Protein AF-A0A1S8KJU6-F1 (afdb_monomer_lite)

Organism: Enterococcus faecium (NCBI:txid1352)

Secondary structure (DSSP, 8-state):
-PPPSS-STTS-HHHHHHHHHHHHTS-BGGGTTB-HHHHHHTTS-HHHHHTT-

pLDDT: mean 90.32, std 8.49, range [61.34, 98.44]

Foldseek 3Di:
DDDDPDDCPPPDPVVVVVVVVVQQCFFDVVVVRDGVVVVVVVPADPVNVVVVD

Radius of gyration: 14.91 Å; chains: 1; bounding box: 31×28×28 Å

Structure (mmCIF, N/CA/C/O backbone):
data_AF-A0A1S8KJU6-F1
#
_entry.id   AF-A0A1S8KJU6-F1
#
loop_
_atom_site.group_PDB
_atom_site.id
_atom_site.type_symbol
_atom_site.label_atom_id
_atom_site.label_alt_id
_atom_site.label_comp_id
_atom_site.label_asym_id
_atom_site.label_entity_id
_atom_site.label_seq_id
_atom_site.pdbx_PDB_ins_code
_atom_site.Cartn_x
_atom_site.Cartn_y
_atom_site.Cartn_z
_atom_site.occupancy
_a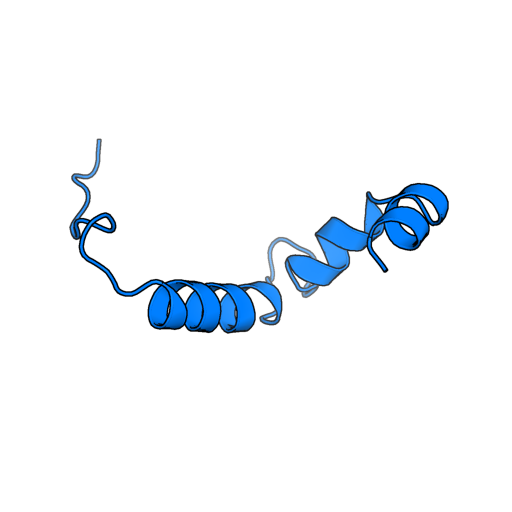tom_site.B_iso_or_equiv
_atom_site.auth_seq_id
_atom_site.auth_comp_id
_atom_site.auth_asym_id
_atom_site.auth_atom_id
_atom_site.pdbx_PDB_model_num
ATOM 1 N N . GLY A 1 1 ? -19.897 -14.544 3.634 1.00 71.81 1 GLY A N 1
ATOM 2 C CA . GLY A 1 1 ? -18.787 -13.571 3.571 1.00 71.81 1 GLY A CA 1
ATOM 3 C C . GLY A 1 1 ? -18.795 -12.737 4.833 1.00 71.81 1 GLY A C 1
ATOM 4 O O . GLY A 1 1 ? -19.870 -12.548 5.388 1.00 71.81 1 GLY A O 1
ATOM 5 N N . LEU A 1 2 ? -17.632 -12.287 5.309 1.00 79.69 2 LEU A N 1
ATOM 6 C CA . LEU A 1 2 ? -17.559 -11.406 6.479 1.00 79.69 2 LEU A CA 1
ATOM 7 C C . LEU A 1 2 ? -18.169 -10.044 6.117 1.00 79.69 2 LEU A C 1
ATOM 9 O O . LEU A 1 2 ? -17.781 -9.450 5.111 1.00 79.69 2 LEU A O 1
ATOM 13 N N . LEU A 1 3 ? -19.142 -9.577 6.899 1.00 81.94 3 LEU A N 1
ATOM 14 C CA . LEU A 1 3 ? -19.765 -8.272 6.679 1.00 81.94 3 LEU A CA 1
ATOM 15 C C . LEU A 1 3 ? -18.736 -7.159 6.921 1.00 81.94 3 LEU A C 1
ATOM 17 O O . LEU A 1 3 ? -17.951 -7.230 7.869 1.00 81.94 3 LEU A O 1
ATOM 21 N N . LYS A 1 4 ? -18.737 -6.132 6.059 1.00 81.19 4 LYS A N 1
ATOM 22 C CA . LYS A 1 4 ? -17.905 -4.936 6.250 1.00 81.19 4 LYS A CA 1
ATOM 23 C C . LYS A 1 4 ? -18.324 -4.281 7.566 1.00 81.19 4 LYS A C 1
ATOM 25 O O . LYS A 1 4 ? -19.466 -3.859 7.702 1.00 81.19 4 LYS A O 1
ATOM 30 N N . SER A 1 5 ? -17.404 -4.205 8.524 1.00 82.94 5 SER A N 1
ATOM 31 C CA . SER A 1 5 ? -17.676 -3.612 9.839 1.00 82.94 5 SER A CA 1
ATOM 32 C C . SER A 1 5 ? -17.811 -2.088 9.797 1.00 82.94 5 SER A C 1
ATOM 34 O O . SER A 1 5 ? -18.236 -1.492 10.779 1.00 82.94 5 SER A O 1
ATOM 36 N N . MET A 1 6 ? -17.399 -1.457 8.695 1.00 84.31 6 MET A N 1
ATOM 37 C CA . MET A 1 6 ? -17.361 -0.010 8.529 1.00 84.31 6 MET A CA 1
ATOM 38 C C . MET A 1 6 ? -17.720 0.370 7.090 1.00 84.31 6 MET A C 1
ATOM 40 O O . MET A 1 6 ? -17.280 -0.288 6.140 1.00 84.31 6 MET A O 1
ATOM 44 N N . ASP A 1 7 ? -18.502 1.441 6.951 1.00 83.81 7 ASP A N 1
ATOM 45 C CA . ASP A 1 7 ? -18.738 2.118 5.679 1.00 83.81 7 ASP A CA 1
ATOM 46 C C . ASP A 1 7 ? -17.641 3.165 5.444 1.00 83.81 7 ASP A C 1
ATOM 48 O O . ASP A 1 7 ? -17.397 4.018 6.293 1.00 83.81 7 ASP A O 1
ATOM 52 N N . PHE A 1 8 ? -16.953 3.073 4.307 1.00 80.69 8 PHE A N 1
ATOM 53 C CA . PHE A 1 8 ? -15.856 3.979 3.955 1.00 80.69 8 PHE A CA 1
ATOM 54 C C . PHE A 1 8 ? -16.328 5.193 3.148 1.00 80.69 8 PHE A C 1
ATOM 56 O O . PHE A 1 8 ? -15.554 6.127 2.979 1.00 80.69 8 PHE A O 1
ATOM 63 N N . ASN A 1 9 ? -17.574 5.199 2.658 1.00 85.06 9 ASN A N 1
ATOM 64 C CA . ASN A 1 9 ? -18.076 6.275 1.796 1.00 85.06 9 ASN A CA 1
ATOM 65 C C . ASN A 1 9 ? -18.260 7.609 2.536 1.00 85.06 9 ASN A C 1
ATOM 67 O O . ASN A 1 9 ? -18.277 8.660 1.907 1.00 85.06 9 ASN A O 1
ATOM 71 N N . SER A 1 10 ? -18.404 7.572 3.861 1.00 87.69 10 SER A N 1
ATOM 7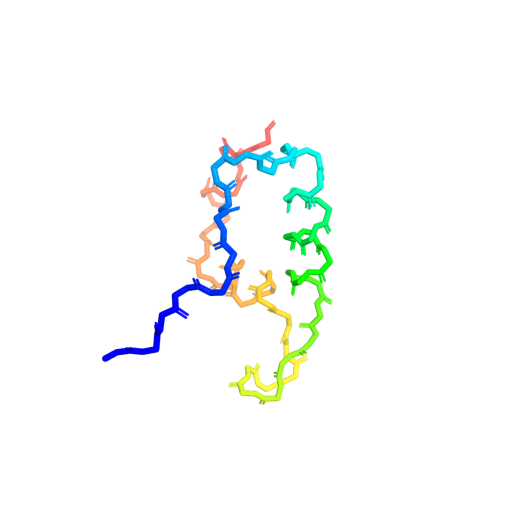2 C CA . SER A 1 10 ? -18.553 8.753 4.719 1.00 87.69 10 SER A CA 1
ATOM 73 C C . SER A 1 10 ? -17.248 9.195 5.385 1.00 87.69 10 SER A C 1
ATOM 75 O O . SER A 1 10 ? -17.247 10.142 6.171 1.00 87.69 10 SER A O 1
ATOM 77 N N . VAL A 1 11 ? -16.144 8.494 5.118 1.00 88.75 11 VAL A N 1
ATOM 78 C CA . VAL A 1 11 ? -14.853 8.779 5.741 1.00 88.75 11 VAL A CA 1
ATOM 79 C C . VAL A 1 11 ? -14.162 9.905 4.988 1.00 88.75 11 VAL A C 1
ATOM 81 O O . VAL A 1 11 ? -14.128 9.919 3.761 1.00 88.75 11 VAL A O 1
ATOM 84 N N . ASP A 1 12 ? -13.587 10.830 5.749 1.00 94.25 12 ASP A N 1
ATOM 85 C CA . ASP A 1 12 ? -12.833 11.954 5.214 1.00 94.25 12 ASP A CA 1
ATOM 86 C C . ASP A 1 12 ? -11.644 11.498 4.349 1.00 94.25 12 ASP A C 1
ATOM 88 O O . ASP A 1 12 ? -10.896 10.577 4.698 1.00 94.25 12 ASP A O 1
ATOM 92 N N . GLU A 1 13 ? -11.459 12.165 3.213 1.00 92.25 13 GLU A N 1
ATOM 93 C CA . GLU A 1 13 ? -10.443 11.782 2.240 1.00 92.25 13 GLU A CA 1
ATOM 94 C C . GLU A 1 13 ? -9.024 11.945 2.794 1.00 92.25 13 GLU A C 1
ATOM 96 O O . GLU A 1 13 ? -8.178 11.072 2.581 1.00 92.25 13 GLU A O 1
ATOM 101 N N . PHE A 1 14 ? -8.760 12.999 3.568 1.00 95.12 14 PHE A N 1
ATOM 102 C CA . PHE A 1 14 ? -7.447 13.202 4.176 1.00 95.12 14 PHE A CA 1
ATOM 103 C C . PHE A 1 14 ? -7.120 12.074 5.158 1.00 95.12 14 PHE A C 1
ATOM 105 O O . PHE A 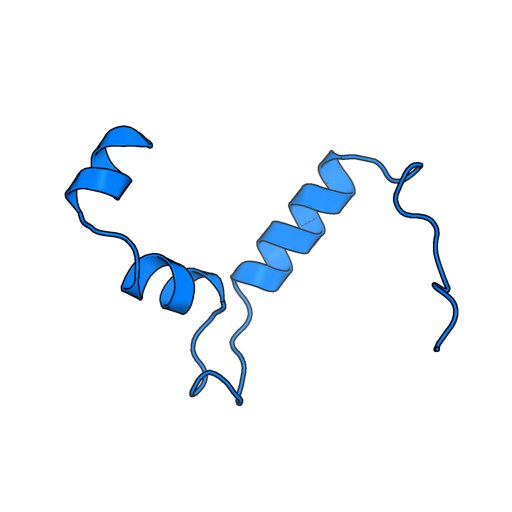1 14 ? -5.996 11.558 5.184 1.00 95.12 14 PHE A O 1
ATOM 112 N N . PHE A 1 15 ? -8.114 11.605 5.911 1.00 94.19 15 PHE A N 1
ATOM 113 C CA . PHE A 1 15 ? -7.946 10.421 6.743 1.00 94.19 15 PHE A CA 1
ATOM 114 C C . PHE A 1 15 ? -7.598 9.177 5.909 1.00 94.19 15 PHE A C 1
ATOM 116 O O . PHE A 1 15 ? -6.635 8.478 6.243 1.00 94.19 15 PHE A O 1
ATOM 123 N N . ILE A 1 16 ? -8.308 8.917 4.806 1.00 92.56 16 ILE A N 1
ATOM 124 C CA . ILE A 1 16 ? -8.022 7.781 3.910 1.00 92.56 16 ILE A CA 1
ATOM 125 C C . ILE A 1 16 ? -6.592 7.869 3.363 1.00 92.56 16 ILE A C 1
ATOM 127 O O . ILE A 1 16 ? -5.846 6.887 3.437 1.00 92.56 16 ILE A O 1
ATOM 131 N N . GLN A 1 17 ? -6.179 9.042 2.882 1.00 94.81 17 GLN A N 1
ATOM 132 C CA . GLN A 1 17 ? -4.828 9.283 2.372 1.00 94.81 17 GLN A CA 1
ATOM 133 C C . GLN A 1 17 ? -3.765 9.060 3.457 1.00 94.81 17 GLN A C 1
ATOM 135 O O . GLN A 1 17 ? -2.746 8.416 3.198 1.00 94.81 17 GLN A O 1
ATOM 140 N N . SER A 1 18 ? -4.013 9.500 4.696 1.00 96.69 18 SER A N 1
ATOM 141 C CA . SER A 1 18 ? -3.093 9.285 5.823 1.00 96.69 18 SER A CA 1
ATOM 142 C C . SER A 1 18 ? -2.902 7.796 6.139 1.00 96.69 18 SER A C 1
ATOM 144 O O . SER A 1 18 ? -1.778 7.326 6.353 1.00 96.69 18 SER A O 1
ATOM 146 N N . VAL A 1 19 ? -3.990 7.018 6.105 1.00 94.75 19 VAL A N 1
ATOM 147 C CA . VAL A 1 19 ? -3.965 5.571 6.338 1.00 94.75 19 VAL A CA 1
ATOM 148 C C . VAL A 1 19 ? -3.249 4.863 5.195 1.00 94.75 19 VAL A C 1
ATOM 150 O O . VAL A 1 19 ? -2.405 4.004 5.459 1.00 94.75 19 VAL A O 1
ATOM 153 N N . ALA A 1 20 ? -3.548 5.224 3.945 1.00 95.50 20 ALA A N 1
ATOM 154 C CA . ALA A 1 20 ? -2.894 4.672 2.764 1.00 95.50 20 ALA A CA 1
ATOM 155 C C . ALA A 1 20 ? -1.385 4.947 2.786 1.00 95.50 20 ALA A C 1
ATOM 157 O O . ALA A 1 20 ? -0.597 4.007 2.690 1.00 95.50 20 ALA A O 1
ATOM 158 N N . SER A 1 21 ? -0.980 6.197 3.028 1.00 97.06 21 SER A N 1
ATOM 159 C CA . SER A 1 21 ? 0.427 6.592 3.152 1.00 97.06 21 SER A CA 1
ATOM 160 C C . SER A 1 21 ? 1.140 5.768 4.224 1.00 97.06 21 SER A C 1
ATOM 162 O O . SER A 1 21 ? 2.159 5.127 3.955 1.00 97.06 21 SER A O 1
ATOM 164 N N . LYS A 1 22 ? 0.550 5.654 5.420 1.00 97.94 22 LYS A N 1
ATOM 165 C CA . LYS A 1 22 ? 1.105 4.814 6.485 1.00 97.94 22 LYS A CA 1
ATOM 166 C C . LYS A 1 22 ? 1.212 3.350 6.058 1.00 97.94 22 LYS A C 1
ATOM 168 O O . LYS A 1 22 ? 2.239 2.722 6.282 1.00 97.94 22 LYS A O 1
ATOM 173 N N . ARG A 1 23 ? 0.171 2.768 5.458 1.00 97.50 23 ARG A N 1
ATOM 174 C CA . ARG A 1 23 ? 0.148 1.344 5.077 1.00 97.50 23 ARG A CA 1
ATOM 175 C C . ARG A 1 23 ? 1.147 1.011 3.973 1.00 97.50 23 ARG A C 1
ATOM 177 O O . ARG A 1 23 ? 1.759 -0.056 4.068 1.00 97.50 23 ARG A O 1
ATOM 184 N N . ASN A 1 24 ? 1.320 1.905 3.004 1.00 97.75 24 ASN A N 1
ATOM 185 C CA . ASN A 1 24 ? 2.218 1.746 1.860 1.00 97.75 24 ASN A CA 1
ATOM 186 C C . ASN A 1 24 ? 3.698 1.752 2.254 1.00 97.75 24 ASN A C 1
ATOM 188 O O . ASN A 1 24 ? 4.501 1.179 1.529 1.00 97.75 24 ASN A O 1
ATOM 192 N N . ASN A 1 25 ? 4.033 2.309 3.423 1.00 97.94 25 ASN A N 1
ATOM 193 C CA . ASN A 1 25 ? 5.396 2.395 3.952 1.00 97.94 25 ASN A CA 1
ATOM 194 C C . ASN A 1 25 ? 5.722 1.351 5.039 1.00 97.94 25 ASN A C 1
ATOM 196 O O . ASN A 1 25 ? 6.819 1.369 5.587 1.00 97.94 25 ASN A O 1
ATOM 200 N N . ILE A 1 26 ? 4.801 0.440 5.398 1.00 98.44 26 ILE A N 1
ATOM 201 C CA . ILE A 1 26 ? 5.094 -0.586 6.417 1.00 98.44 26 ILE A CA 1
ATOM 202 C C . ILE A 1 26 ? 5.528 -1.898 5.741 1.00 98.44 26 ILE A C 1
ATOM 204 O O . ILE A 1 26 ? 4.723 -2.479 5.006 1.00 98.44 26 ILE A O 1
ATOM 208 N N . PRO A 1 27 ? 6.715 -2.432 6.083 1.00 98.38 27 PRO A N 1
ATOM 209 C CA . PRO A 1 27 ? 7.177 -3.758 5.680 1.00 98.38 27 PRO A CA 1
ATOM 210 C C . PRO A 1 27 ? 6.160 -4.884 5.901 1.00 98.38 27 PRO A C 1
ATOM 212 O O . PRO A 1 27 ? 5.410 -4.908 6.888 1.00 98.38 27 PRO A O 1
ATOM 215 N N . ARG A 1 28 ? 6.139 -5.864 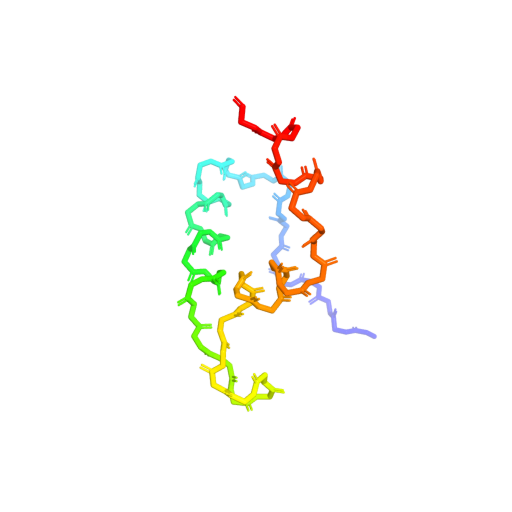4.994 1.00 98.19 28 ARG A N 1
ATOM 216 C CA . ARG A 1 28 ? 5.300 -7.067 5.106 1.00 98.19 28 ARG A CA 1
ATOM 217 C C . ARG A 1 28 ? 6.157 -8.318 5.007 1.00 98.19 28 ARG A C 1
ATOM 219 O O . ARG A 1 28 ? 6.859 -8.512 4.025 1.00 98.19 28 ARG A O 1
ATOM 226 N N . LYS A 1 29 ? 6.025 -9.226 5.979 1.00 97.94 29 LYS A N 1
ATOM 227 C CA . LYS A 1 29 ? 6.731 -10.519 5.972 1.00 97.94 29 LYS A CA 1
ATOM 228 C C . LYS A 1 29 ? 6.436 -11.341 4.708 1.00 97.94 29 LYS A C 1
ATOM 230 O O . LYS A 1 29 ? 7.332 -11.966 4.166 1.00 97.94 29 LYS A O 1
ATOM 235 N N . SER A 1 30 ? 5.199 -11.294 4.212 1.00 98.00 30 SER A N 1
ATOM 236 C CA . SER A 1 30 ? 4.794 -11.963 2.967 1.00 98.00 30 SER A CA 1
ATOM 237 C C . SER A 1 30 ? 5.409 -11.356 1.702 1.00 98.00 30 SER A C 1
ATOM 239 O O . SER A 1 30 ? 5.369 -11.991 0.658 1.00 98.00 30 SER A O 1
ATOM 241 N N . LEU A 1 31 ? 5.954 -10.138 1.785 1.00 97.50 31 LEU A N 1
ATOM 242 C CA . LEU A 1 31 ? 6.654 -9.453 0.696 1.00 97.50 31 LEU A CA 1
ATOM 243 C C . LEU A 1 31 ? 8.177 -9.504 0.878 1.00 97.50 31 LEU A C 1
ATOM 245 O O . LEU A 1 31 ? 8.889 -8.678 0.310 1.00 97.50 31 LEU A O 1
ATOM 249 N N . ASP A 1 32 ? 8.668 -10.452 1.679 1.00 97.50 32 ASP A N 1
ATOM 250 C CA . ASP A 1 32 ? 10.077 -10.544 2.070 1.00 97.50 32 ASP A CA 1
ATOM 251 C C . ASP A 1 32 ? 10.567 -9.271 2.781 1.00 97.50 32 ASP A C 1
ATOM 253 O O . ASP A 1 32 ? 11.575 -8.667 2.439 1.00 97.50 32 ASP A O 1
ATOM 257 N N . TYR A 1 33 ? 9.763 -8.797 3.738 1.00 97.88 33 TYR A N 1
ATOM 258 C CA . TYR A 1 33 ? 10.004 -7.576 4.516 1.00 97.88 33 TYR A CA 1
ATOM 259 C C . TYR A 1 33 ? 10.123 -6.278 3.697 1.00 97.88 33 TYR A C 1
ATOM 261 O O . TYR A 1 33 ? 10.494 -5.246 4.247 1.00 97.88 33 TYR A O 1
ATOM 269 N N . ARG A 1 34 ? 9.698 -6.278 2.432 1.00 98.12 34 ARG A N 1
ATOM 270 C CA . ARG A 1 34 ? 9.518 -5.055 1.639 1.00 98.12 34 ARG A CA 1
ATOM 271 C C . ARG A 1 34 ? 8.182 -4.382 1.928 1.00 98.12 34 ARG A C 1
ATOM 273 O O . ARG A 1 34 ? 7.221 -5.010 2.400 1.00 98.12 34 ARG A O 1
ATOM 280 N N . THR A 1 35 ? 8.116 -3.088 1.663 1.00 98.38 35 THR A N 1
ATOM 281 C CA . THR A 1 35 ? 6.892 -2.291 1.739 1.00 98.38 35 THR A CA 1
ATOM 282 C C . THR A 1 35 ? 6.033 -2.496 0.485 1.00 98.38 35 THR A C 1
ATOM 284 O O . THR A 1 35 ? 6.557 -2.803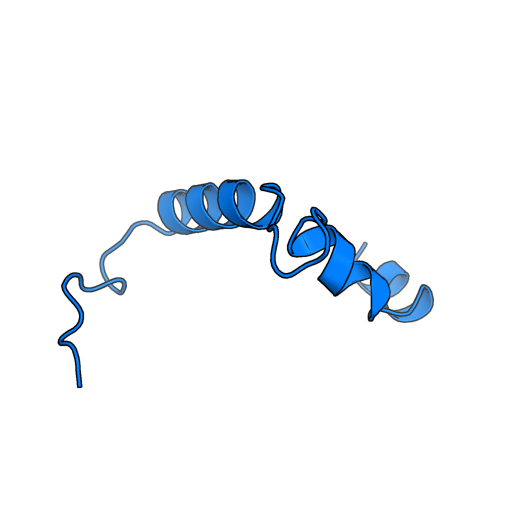 -0.589 1.00 98.38 35 THR A O 1
ATOM 287 N N . PRO A 1 36 ? 4.701 -2.324 0.576 1.00 98.31 36 PRO A N 1
ATOM 288 C CA . PRO A 1 36 ? 3.845 -2.344 -0.606 1.00 98.31 36 PRO A CA 1
ATOM 289 C C . PRO A 1 36 ? 4.286 -1.357 -1.696 1.00 98.31 36 PRO A C 1
ATOM 291 O O . PRO A 1 36 ? 4.203 -1.696 -2.873 1.00 98.31 36 PRO A O 1
ATOM 294 N N . LEU A 1 37 ? 4.784 -0.173 -1.314 1.00 96.50 37 LEU A N 1
ATOM 295 C CA . LEU A 1 37 ? 5.263 0.830 -2.265 1.00 96.50 37 LEU A CA 1
ATOM 296 C C . LEU A 1 37 ? 6.514 0.364 -3.021 1.00 96.50 37 LEU A C 1
ATOM 298 O O . LEU A 1 37 ? 6.556 0.475 -4.240 1.00 96.50 37 LEU A O 1
ATOM 302 N N . GLU A 1 38 ? 7.501 -0.206 -2.328 1.00 96.75 38 GLU A N 1
ATOM 303 C CA . GLU A 1 38 ? 8.710 -0.753 -2.968 1.00 96.75 38 GLU A CA 1
ATOM 304 C C . GLU A 1 38 ? 8.372 -1.862 -3.967 1.00 96.75 38 GLU A C 1
ATOM 306 O O . GLU A 1 38 ? 8.912 -1.902 -5.071 1.00 96.75 38 GLU A O 1
ATOM 311 N N . VAL A 1 39 ? 7.454 -2.761 -3.597 1.00 97.06 39 VAL A N 1
ATOM 312 C CA . VAL A 1 39 ? 7.009 -3.832 -4.494 1.00 97.06 39 VAL A CA 1
ATOM 313 C C . VAL A 1 39 ? 6.277 -3.254 -5.700 1.00 97.06 39 VAL A C 1
ATOM 315 O O . VAL A 1 39 ? 6.556 -3.671 -6.819 1.00 97.06 39 VAL A O 1
ATOM 318 N N . PHE A 1 40 ? 5.390 -2.278 -5.504 1.00 94.19 40 PHE A N 1
ATOM 319 C CA . PHE A 1 40 ? 4.715 -1.604 -6.612 1.00 94.19 40 PHE A CA 1
ATOM 320 C C . PHE A 1 40 ? 5.720 -0.975 -7.583 1.00 94.19 40 PHE A C 1
ATOM 322 O O . PHE A 1 40 ? 5.677 -1.276 -8.772 1.00 94.19 40 PHE A O 1
ATOM 329 N N . LEU A 1 41 ? 6.670 -0.186 -7.075 1.00 93.25 41 LEU A N 1
ATOM 330 C CA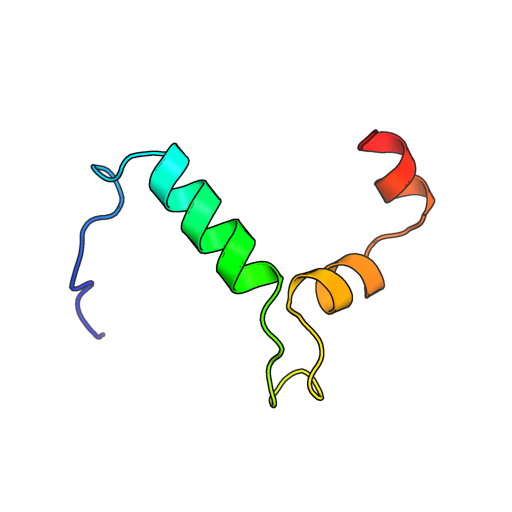 . LEU A 1 41 ? 7.688 0.472 -7.897 1.00 93.25 41 LEU A CA 1
ATOM 331 C C . LEU A 1 41 ? 8.578 -0.525 -8.649 1.00 93.25 41 LEU A C 1
ATOM 333 O O . LEU A 1 41 ? 9.034 -0.214 -9.740 1.00 93.25 41 LEU A O 1
ATOM 337 N N . SER A 1 42 ? 8.773 -1.742 -8.127 1.00 93.38 42 SER A N 1
ATOM 338 C CA . SER A 1 42 ? 9.520 -2.788 -8.844 1.00 93.38 42 SER A CA 1
ATOM 339 C C . SER A 1 42 ? 8.836 -3.297 -10.122 1.00 93.38 42 SER A C 1
ATOM 341 O O . SER A 1 42 ? 9.495 -3.925 -10.948 1.00 93.38 42 SER A O 1
ATOM 343 N N . TYR A 1 43 ? 7.537 -3.031 -10.293 1.00 92.75 43 TYR A N 1
ATOM 344 C CA . TYR A 1 43 ? 6.771 -3.376 -11.495 1.00 92.75 43 TYR A CA 1
ATOM 345 C C . TYR A 1 43 ? 6.577 -2.202 -12.458 1.00 92.75 43 TYR A C 1
ATOM 347 O O . TYR A 1 43 ? 6.090 -2.410 -13.567 1.00 92.75 43 TYR A O 1
ATOM 355 N N . VAL A 1 44 ? 6.918 -0.983 -12.041 1.00 90.38 44 VAL A N 1
ATOM 356 C CA . VAL A 1 44 ? 6.726 0.234 -12.835 1.00 90.38 44 VAL A CA 1
ATOM 357 C C . VAL A 1 44 ? 8.002 0.507 -13.623 1.00 90.38 44 VAL A C 1
ATOM 359 O O . VAL A 1 44 ? 9.100 0.471 -13.065 1.00 90.38 44 VAL A O 1
ATOM 362 N N . SER A 1 45 ? 7.876 0.759 -14.927 1.00 86.88 45 SER A N 1
ATOM 363 C CA . SER A 1 45 ? 9.035 1.136 -15.733 1.00 86.88 45 SER A CA 1
ATOM 364 C C . SER A 1 45 ? 9.480 2.563 -15.403 1.00 86.88 45 SER A C 1
ATOM 366 O O . SER A 1 45 ? 8.703 3.386 -14.920 1.00 86.88 45 SER A O 1
ATOM 368 N N . ILE A 1 46 ? 10.748 2.875 -15.669 1.00 80.44 46 ILE A N 1
ATOM 369 C CA . ILE A 1 46 ? 11.271 4.233 -15.461 1.00 80.44 46 ILE A CA 1
ATOM 370 C C . ILE A 1 46 ? 10.490 5.241 -16.318 1.00 80.44 46 ILE A C 1
ATOM 372 O O . ILE A 1 46 ? 10.168 6.322 -15.833 1.00 80.44 46 ILE A O 1
ATOM 376 N N . ASP A 1 47 ? 10.120 4.852 -17.539 1.00 82.56 47 ASP A N 1
ATOM 377 C CA . ASP A 1 47 ? 9.352 5.689 -18.462 1.00 82.56 47 ASP A CA 1
ATOM 378 C C . ASP A 1 47 ? 7.946 6.000 -17.919 1.00 82.56 47 ASP A C 1
ATOM 380 O O . ASP A 1 47 ? 7.479 7.136 -18.005 1.00 82.56 47 ASP A O 1
ATOM 384 N N . ASP A 1 48 ? 7.283 5.027 -17.287 1.00 84.25 48 ASP A N 1
ATOM 385 C CA . ASP A 1 48 ? 5.985 5.241 -16.631 1.00 84.25 48 ASP A CA 1
ATOM 386 C C . ASP A 1 48 ? 6.107 6.186 -15.430 1.00 84.25 48 ASP A C 1
ATOM 388 O O . ASP A 1 48 ? 5.225 7.009 -15.182 1.00 84.25 48 ASP A O 1
ATOM 392 N N . LEU A 1 49 ? 7.216 6.094 -14.691 1.00 80.56 49 LEU A N 1
ATOM 393 C CA . LEU A 1 49 ? 7.474 6.940 -13.530 1.00 80.56 49 LEU A CA 1
ATOM 394 C C . LEU A 1 49 ? 7.748 8.393 -13.936 1.00 80.56 49 LEU A C 1
ATOM 396 O O . LEU A 1 49 ? 7.285 9.316 -13.269 1.00 80.56 49 LEU A O 1
ATOM 400 N N . SER A 1 50 ? 8.464 8.600 -15.043 1.00 79.19 50 SER A N 1
ATOM 401 C CA . SER A 1 50 ? 8.753 9.929 -15.589 1.00 79.19 50 SER A CA 1
ATOM 402 C C . SER A 1 50 ? 7.506 10.680 -16.051 1.00 79.19 50 SER A C 1
ATOM 404 O O . SER A 1 50 ? 7.509 11.902 -16.019 1.00 79.19 50 SER A O 1
ATOM 406 N N . ASN A 1 51 ? 6.435 9.981 -16.434 1.00 79.94 51 ASN A N 1
ATOM 407 C CA . ASN A 1 51 ? 5.160 10.607 -16.803 1.00 79.94 51 ASN A CA 1
ATOM 408 C C . ASN A 1 51 ? 4.298 11.014 -15.593 1.00 79.94 51 ASN A C 1
ATOM 410 O O . ASN A 1 51 ? 3.238 11.616 -15.769 1.00 79.94 51 ASN A O 1
ATOM 414 N N . LEU A 1 52 ? 4.714 10.653 -14.376 1.00 72.69 52 LEU A N 1
ATOM 415 C CA . LEU A 1 52 ? 3.976 10.915 -13.140 1.00 72.69 52 LEU A CA 1
ATOM 416 C C . LEU A 1 52 ? 4.444 12.189 -12.408 1.00 72.69 52 LEU A C 1
ATOM 418 O O . LEU A 1 52 ? 3.797 12.599 -11.444 1.00 72.69 52 LEU A O 1
ATOM 422 N N . ILE A 1 53 ? 5.571 12.772 -12.831 1.00 61.34 53 ILE A N 1
ATOM 423 C CA . ILE A 1 53 ? 6.245 13.939 -12.231 1.00 61.34 53 ILE A CA 1
ATOM 424 C C . ILE A 1 53 ? 6.134 15.122 -13.191 1.00 61.34 53 ILE A C 1
ATOM 426 O O . ILE A 1 53 ? 5.855 16.239 -12.702 1.00 61.34 53 ILE A O 1
#

Sequence (53 aa):
GLLKSMDFNSVDEFFIQSVASKRNNIPRKSLDYRTPLEVFLSYVSIDDLSNLI